Protein AF-A0A328E8G1-F1 (afdb_monomer_lite)

Organism: NCBI:txid267555

Sequence (60 aa):
MVFMDEHVSTIHATVRKSLVGTFERRIKEGSVYIFAYFGIGISSGYYHTSKHEYRLNFQP

Secondary structure (DSSP, 8-state):
-EEE-TTS-EEEEEE-GGGHHHHHHH--TT------S-EEEE--SS--SS--SEEEEE--

InterPro domains:
  IPR003871 Replication protein A 70 kDa DNA-binding subunit B/D, first OB fold domain [PF02721] (1-58)
  IPR012340 Nucleic acid-binding, OB-fold [G3DSA:2.40.50.140] (1-60)
  IPR012340 Nucleic acid-binding, OB-fold [SSF50249] (1-59)

Structure (mmCIF, N/CA/C/O backbone):
data_AF-A0A328E8G1-F1
#
_entry.id   AF-A0A328E8G1-F1
#
loop_
_atom_site.group_PDB
_atom_site.id
_atom_site.type_symbol
_atom_site.label_atom_id
_atom_site.label_alt_id
_atom_site.label_comp_id
_atom_site.label_asym_id
_atom_site.label_entity_id
_atom_site.label_seq_id
_atom_site.pdbx_PDB_ins_code
_atom_site.Cartn_x
_atom_site.Cartn_y
_atom_site.Cartn_z
_atom_site.occupancy
_atom_site.B_iso_or_equiv
_atom_site.auth_seq_id
_atom_site.auth_comp_id
_atom_site.auth_asym_id
_atom_site.auth_atom_id
_atom_site.pdbx_PDB_model_num
ATOM 1 N N . MET A 1 1 ? 0.768 -0.488 4.564 1.00 92.12 1 MET A N 1
ATOM 2 C CA . MET A 1 1 ? 0.274 -1.781 4.036 1.00 92.12 1 MET A CA 1
ATOM 3 C C . MET A 1 1 ? 0.920 -2.016 2.681 1.00 92.12 1 MET A C 1
ATOM 5 O O . MET A 1 1 ? 1.307 -1.039 2.048 1.00 92.12 1 MET A O 1
ATOM 9 N N . VAL A 1 2 ? 1.057 -3.271 2.258 1.00 94.38 2 VAL A N 1
ATOM 10 C CA . VAL A 1 2 ? 1.592 -3.642 0.940 1.00 94.38 2 VAL A CA 1
ATOM 11 C C . VAL A 1 2 ? 0.577 -4.561 0.285 1.00 94.38 2 VAL A C 1
ATOM 13 O O . VAL A 1 2 ? 0.133 -5.516 0.917 1.00 94.38 2 VAL A O 1
ATOM 16 N N . PHE A 1 3 ? 0.199 -4.255 -0.948 1.00 95.25 3 PHE A N 1
ATOM 17 C CA . PHE A 1 3 ? -0.709 -5.077 -1.743 1.00 95.25 3 PHE A CA 1
ATOM 18 C C . PHE A 1 3 ? 0.038 -5.649 -2.938 1.00 95.25 3 PHE A C 1
ATOM 20 O O . PHE A 1 3 ? 1.012 -5.049 -3.384 1.00 95.25 3 PHE A O 1
ATOM 27 N N . MET A 1 4 ? -0.407 -6.802 -3.426 1.00 95.81 4 MET A N 1
ATOM 28 C CA . MET A 1 4 ? 0.154 -7.481 -4.589 1.00 95.81 4 MET A CA 1
ATOM 29 C C . MET A 1 4 ? -0.967 -7.749 -5.592 1.00 95.81 4 MET A C 1
ATOM 31 O O . MET A 1 4 ? -2.070 -8.109 -5.179 1.00 95.81 4 MET A O 1
ATOM 35 N N . ASP A 1 5 ? -0.687 -7.552 -6.875 1.00 93.81 5 ASP A N 1
ATOM 36 C CA . ASP A 1 5 ? -1.596 -7.899 -7.967 1.00 93.81 5 ASP A CA 1
ATOM 37 C C . ASP A 1 5 ? -1.295 -9.287 -8.565 1.00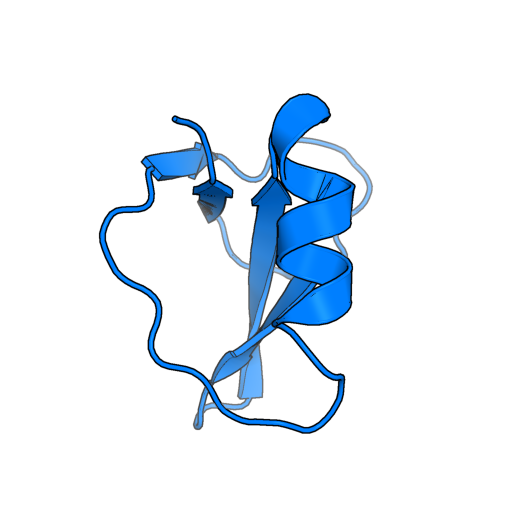 93.81 5 ASP A C 1
ATOM 39 O O . ASP A 1 5 ? -0.413 -10.022 -8.116 1.00 93.81 5 ASP A O 1
ATOM 43 N N . GLU A 1 6 ? -2.044 -9.654 -9.601 1.00 94.69 6 GLU A N 1
ATOM 44 C CA . GLU A 1 6 ? -1.893 -10.917 -10.333 1.00 94.69 6 GLU A CA 1
ATOM 45 C C . GLU A 1 6 ? -0.557 -11.064 -11.081 1.00 94.69 6 GLU A C 1
ATOM 47 O O . GLU A 1 6 ? -0.151 -12.179 -11.405 1.00 94.69 6 GLU A O 1
ATOM 52 N N . HIS A 1 7 ? 0.163 -9.964 -11.309 1.00 93.94 7 HIS A N 1
ATOM 53 C CA . HIS A 1 7 ? 1.483 -9.950 -11.938 1.00 93.94 7 HIS A CA 1
ATOM 54 C C . HIS A 1 7 ? 2.622 -9.990 -10.912 1.00 93.94 7 HIS A C 1
ATOM 56 O O . HIS A 1 7 ? 3.781 -9.763 -11.268 1.00 93.94 7 HIS A O 1
ATOM 62 N N . VAL A 1 8 ? 2.316 -10.277 -9.640 1.00 91.25 8 VAL A N 1
ATOM 63 C CA . VAL A 1 8 ? 3.286 -10.303 -8.531 1.00 91.25 8 VAL A CA 1
ATOM 64 C C . VAL A 1 8 ? 3.931 -8.921 -8.313 1.00 91.25 8 VAL A C 1
ATOM 66 O O . VAL A 1 8 ? 4.980 -8.786 -7.678 1.00 91.25 8 VAL A O 1
ATOM 69 N N . SER A 1 9 ? 3.295 -7.857 -8.813 1.00 92.94 9 SER A N 1
ATOM 70 C CA . SER A 1 9 ? 3.733 -6.484 -8.597 1.00 92.94 9 SER A CA 1
ATOM 71 C C . SER A 1 9 ? 3.176 -5.990 -7.276 1.00 92.94 9 SER A C 1
ATOM 73 O O . SER A 1 9 ? 1.984 -6.095 -6.996 1.00 92.94 9 SER A O 1
ATOM 75 N N . THR A 1 10 ? 4.055 -5.460 -6.430 1.00 94.94 10 THR A N 1
ATOM 76 C CA . THR A 1 10 ? 3.661 -4.940 -5.123 1.00 94.94 10 THR A CA 1
ATOM 77 C C . THR A 1 10 ? 3.486 -3.433 -5.170 1.00 94.94 10 THR A C 1
ATOM 79 O O . THR A 1 10 ? 4.261 -2.737 -5.822 1.00 94.94 10 THR A O 1
ATOM 82 N N . ILE A 1 11 ? 2.526 -2.901 -4.421 1.00 94.44 11 ILE A N 1
ATOM 83 C 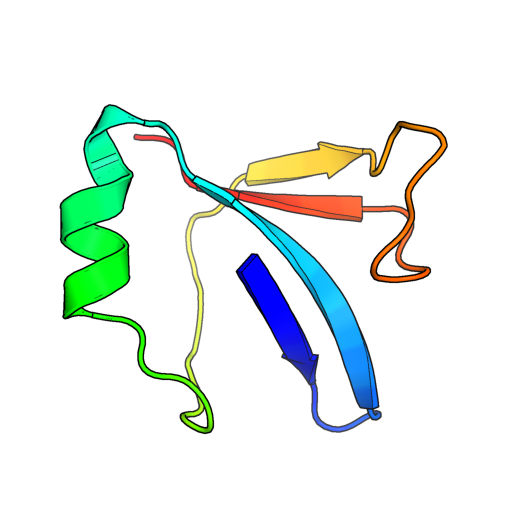CA . ILE A 1 11 ? 2.325 -1.462 -4.244 1.00 94.44 11 ILE A CA 1
ATOM 84 C C . ILE A 1 11 ? 2.148 -1.118 -2.767 1.00 94.44 11 ILE A C 1
ATOM 86 O O . ILE A 1 11 ? 1.494 -1.828 -1.999 1.00 94.44 11 ILE A O 1
ATOM 90 N N . HIS A 1 12 ? 2.751 -0.001 -2.363 1.00 94.62 12 HIS A N 1
ATOM 91 C CA . HIS A 1 12 ? 2.571 0.557 -1.028 1.00 94.62 12 HIS A CA 1
ATOM 92 C C . HIS A 1 12 ? 1.210 1.206 -0.866 1.00 94.62 12 HIS A C 1
ATOM 94 O O . HIS A 1 12 ? 0.700 1.843 -1.781 1.00 94.62 12 HIS A O 1
ATOM 100 N N . ALA A 1 13 ? 0.684 1.142 0.349 1.00 94.31 13 ALA A N 1
ATOM 101 C CA . ALA A 1 13 ? -0.489 1.890 0.754 1.00 94.31 13 ALA A CA 1
ATOM 102 C C . ALA A 1 13 ? -0.303 2.535 2.127 1.00 94.31 13 ALA A C 1
ATOM 104 O O . ALA A 1 13 ? 0.040 1.864 3.112 1.00 94.31 13 ALA A O 1
ATOM 105 N N . THR A 1 14 ? -0.595 3.830 2.201 1.00 93.94 14 THR A N 1
ATOM 106 C CA . THR A 1 14 ? -0.684 4.599 3.443 1.00 93.94 14 THR A CA 1
ATOM 107 C C . THR A 1 14 ? -2.137 4.863 3.795 1.00 93.94 14 THR A C 1
ATOM 109 O O . THR A 1 14 ? -2.967 5.087 2.920 1.00 93.94 14 THR A O 1
ATOM 112 N N . VAL A 1 15 ? -2.439 4.865 5.089 1.00 95.12 15 VAL A N 1
ATOM 113 C CA . VAL A 1 15 ? -3.761 5.200 5.614 1.00 95.12 15 VAL A CA 1
ATOM 114 C C . VAL A 1 15 ? -3.610 6.290 6.666 1.00 95.12 15 VAL A C 1
ATOM 116 O O . VAL A 1 15 ? -2.686 6.252 7.484 1.00 95.12 15 VAL A O 1
ATOM 119 N N . ARG A 1 16 ? -4.497 7.287 6.654 1.00 95.06 16 ARG A N 1
ATOM 120 C CA . ARG A 1 16 ? -4.516 8.328 7.688 1.00 95.06 16 ARG A CA 1
ATOM 121 C C . ARG A 1 16 ? -4.731 7.689 9.063 1.00 95.06 16 ARG A C 1
ATOM 123 O O . ARG A 1 16 ? -5.567 6.802 9.208 1.00 95.06 16 ARG A O 1
ATOM 130 N N . LYS A 1 17 ? -4.037 8.187 10.094 1.00 95.69 17 LYS A N 1
ATOM 131 C CA . LYS A 1 17 ? -4.079 7.633 11.465 1.00 95.69 17 LYS A CA 1
ATOM 132 C C . LYS A 1 17 ? -5.503 7.407 11.998 1.00 95.69 17 LYS A C 1
ATOM 134 O O . LYS A 1 17 ? -5.758 6.395 12.638 1.00 95.69 17 LYS A O 1
ATOM 139 N N . SER A 1 18 ? -6.437 8.309 11.692 1.00 96.25 18 SER A N 1
ATOM 140 C CA . SER A 1 18 ? -7.847 8.212 12.099 1.00 96.25 18 SER A CA 1
ATOM 141 C C . SER A 1 18 ? -8.605 7.023 11.493 1.00 96.25 18 SER A C 1
ATOM 143 O O . SER A 1 18 ? -9.655 6.650 12.002 1.00 96.25 18 SER A O 1
ATOM 145 N N . LEU A 1 19 ? -8.098 6.432 10.410 1.00 94.81 19 LEU A N 1
ATOM 146 C CA . LEU A 1 19 ? -8.733 5.332 9.684 1.00 94.81 19 LEU A CA 1
ATOM 147 C C . LEU A 1 19 ? -8.080 3.969 9.961 1.00 94.81 19 LEU A C 1
ATOM 149 O O . LEU A 1 19 ? -8.638 2.952 9.552 1.00 94.81 19 LEU A O 1
ATOM 153 N N . VAL A 1 20 ? -6.954 3.920 10.685 1.00 95.38 20 VAL A N 1
ATOM 154 C CA . VAL A 1 20 ? -6.192 2.681 10.948 1.00 95.38 20 VAL A CA 1
ATOM 155 C C . VAL A 1 20 ? -7.084 1.579 11.525 1.00 95.38 20 VAL A C 1
ATOM 157 O O . VAL A 1 20 ? -7.210 0.527 10.908 1.00 95.38 20 VAL A O 1
ATOM 160 N N . GLY A 1 21 ? -7.820 1.848 12.610 1.00 96.38 21 GLY A N 1
ATOM 161 C CA . GLY A 1 21 ? -8.696 0.845 13.239 1.00 96.38 21 GLY A CA 1
ATOM 162 C C . GLY A 1 21 ? -9.920 0.430 12.402 1.00 96.38 21 GLY A C 1
ATOM 163 O O . GLY A 1 21 ? -10.613 -0.537 12.735 1.00 96.38 21 GLY A O 1
ATOM 164 N N . THR A 1 22 ? -10.230 1.154 11.322 1.00 95.06 22 THR A N 1
ATOM 165 C CA . TH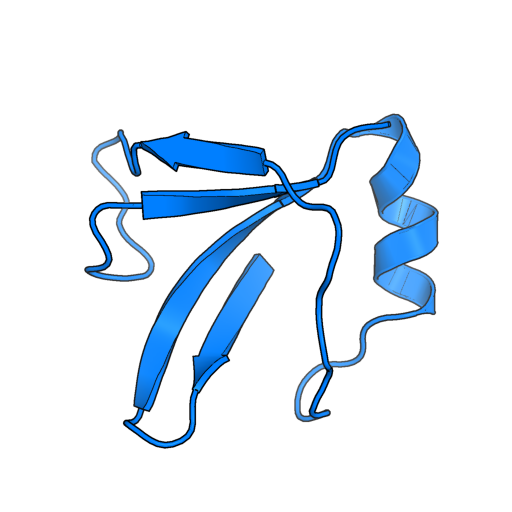R A 1 22 ? -11.229 0.724 10.329 1.00 95.06 22 THR A CA 1
ATOM 166 C C . THR A 1 22 ? -10.599 -0.237 9.330 1.00 95.06 22 THR A C 1
ATOM 168 O O . THR A 1 22 ? -11.181 -1.281 9.039 1.00 95.06 22 THR A O 1
ATOM 171 N N . PHE A 1 23 ? -9.405 0.092 8.835 1.00 94.94 23 PHE A N 1
ATOM 172 C CA . PHE A 1 23 ? -8.673 -0.737 7.881 1.00 94.94 23 PHE A CA 1
ATOM 173 C C . PHE A 1 23 ? -8.219 -2.059 8.511 1.00 94.94 23 PHE A C 1
ATOM 175 O O . PHE A 1 23 ? -8.456 -3.100 7.911 1.00 94.94 23 PHE A O 1
ATOM 182 N N . GLU A 1 24 ? -7.695 -2.049 9.740 1.00 94.56 24 GLU A N 1
ATOM 183 C CA . GLU A 1 24 ? -7.287 -3.266 10.468 1.00 94.56 24 GLU A CA 1
ATOM 184 C C . GLU A 1 24 ? -8.430 -4.275 10.653 1.00 94.56 24 GLU A C 1
ATOM 186 O O . GLU A 1 24 ? -8.204 -5.478 10.635 1.00 94.56 24 GLU A O 1
ATOM 191 N N . ARG A 1 25 ? -9.677 -3.807 10.800 1.00 96.31 25 ARG A N 1
ATOM 192 C CA . ARG A 1 25 ? -10.848 -4.695 10.915 1.00 96.31 25 ARG A CA 1
ATOM 193 C C . ARG A 1 25 ? -11.363 -5.220 9.582 1.00 96.31 25 ARG A C 1
ATOM 195 O O . ARG A 1 25 ? -12.035 -6.246 9.565 1.00 96.31 25 ARG A O 1
ATOM 202 N N . ARG A 1 26 ? -11.152 -4.481 8.491 1.00 95.56 26 ARG A N 1
ATOM 203 C CA . ARG A 1 26 ? -11.734 -4.793 7.175 1.00 95.56 26 ARG A CA 1
ATOM 204 C C . ARG A 1 26 ? -10.771 -5.539 6.261 1.00 95.56 26 ARG A C 1
ATOM 206 O O . ARG A 1 26 ? -11.224 -6.287 5.399 1.00 95.56 26 ARG A O 1
ATOM 213 N N . ILE A 1 27 ? -9.473 -5.325 6.438 1.00 95.75 27 ILE A N 1
ATOM 214 C CA . ILE A 1 27 ? -8.426 -5.904 5.606 1.00 95.75 27 ILE A CA 1
ATOM 215 C C . ILE A 1 27 ? -7.740 -7.017 6.381 1.00 95.75 27 ILE A C 1
ATOM 217 O O . ILE A 1 27 ? -7.230 -6.808 7.478 1.00 95.75 27 ILE A O 1
ATOM 221 N N . LYS A 1 28 ? -7.706 -8.196 5.772 1.00 96.50 28 LYS A N 1
ATOM 222 C CA . LYS A 1 28 ? -7.052 -9.388 6.283 1.00 96.50 28 LYS A CA 1
ATOM 223 C C . LYS A 1 28 ? -5.959 -9.812 5.311 1.00 96.50 28 LYS A C 1
ATOM 225 O O . LYS A 1 28 ? -6.163 -9.828 4.098 1.00 96.50 28 LYS A O 1
ATOM 230 N N . GLU A 1 29 ? -4.803 -10.166 5.854 1.00 95.94 29 GLU A N 1
ATOM 231 C CA . GLU A 1 29 ? -3.691 -10.693 5.067 1.00 95.94 29 GLU A CA 1
ATOM 232 C C . GLU A 1 29 ? -4.096 -11.966 4.301 1.00 95.94 29 GLU A C 1
ATOM 234 O O . GLU A 1 29 ? -4.924 -12.754 4.767 1.00 95.94 29 GLU A O 1
ATOM 239 N N . GLY A 1 30 ? -3.559 -12.130 3.088 1.00 95.88 30 GLY A N 1
ATOM 240 C CA . GLY A 1 30 ? -3.877 -13.243 2.186 1.00 95.88 30 GLY A CA 1
ATOM 241 C C . GLY A 1 30 ? -5.248 -13.163 1.501 1.00 95.88 30 GLY A C 1
ATOM 242 O O . GLY A 1 30 ? -5.589 -14.056 0.731 1.00 95.88 30 GLY A O 1
ATOM 243 N N . SER A 1 31 ? -6.041 -12.120 1.761 1.00 96.94 31 SER A N 1
ATOM 244 C CA . SER A 1 31 ? -7.337 -11.903 1.104 1.00 96.94 31 SER A CA 1
ATOM 245 C C . SER A 1 31 ? -7.219 -10.926 -0.069 1.00 96.94 31 SER A C 1
ATOM 247 O O . SER A 1 31 ? -6.363 -10.041 -0.070 1.00 96.94 31 SER A O 1
ATOM 249 N N . VAL A 1 32 ? -8.102 -11.077 -1.059 1.00 96.19 32 VAL A N 1
ATOM 250 C CA . VAL A 1 32 ? -8.149 -10.231 -2.261 1.00 96.19 32 VAL A CA 1
ATOM 251 C C . VAL A 1 32 ? -9.234 -9.169 -2.107 1.00 96.19 32 VAL A C 1
ATOM 253 O O . VAL A 1 32 ? -10.332 -9.456 -1.631 1.00 96.19 32 VAL A O 1
ATOM 256 N N . TYR A 1 33 ? -8.927 -7.940 -2.522 1.00 96.06 33 TYR A N 1
ATOM 257 C CA . TYR A 1 33 ? -9.812 -6.787 -2.394 1.00 96.06 33 TYR A CA 1
ATOM 258 C C . TYR A 1 33 ? -9.813 -5.946 -3.666 1.00 96.06 33 TYR A C 1
ATOM 260 O O . TYR A 1 33 ? -8.798 -5.838 -4.350 1.00 96.06 33 TYR A O 1
ATOM 268 N N . ILE A 1 34 ? -10.939 -5.280 -3.922 1.00 95.56 34 ILE A N 1
ATOM 269 C CA . ILE A 1 34 ? -11.024 -4.177 -4.879 1.00 95.56 34 ILE A CA 1
ATOM 270 C C . ILE A 1 34 ? -10.984 -2.878 -4.076 1.00 95.56 34 ILE A C 1
ATOM 272 O O . ILE A 1 34 ? -11.841 -2.645 -3.221 1.00 95.56 34 ILE A O 1
ATOM 276 N N . PHE A 1 35 ? -9.997 -2.029 -4.351 1.00 94.31 35 PHE A N 1
ATOM 277 C CA . PHE A 1 35 ? -9.915 -0.687 -3.782 1.00 94.31 35 PHE A CA 1
ATOM 278 C C . PHE A 1 35 ? -10.427 0.340 -4.790 1.00 94.31 35 PHE A C 1
ATOM 280 O O . PHE A 1 35 ? -10.097 0.281 -5.970 1.00 94.31 35 PHE A O 1
ATOM 287 N N . ALA A 1 36 ? -11.203 1.307 -4.310 1.00 94.38 36 ALA A N 1
ATOM 288 C CA . ALA A 1 36 ? -11.682 2.443 -5.087 1.00 94.38 36 ALA A CA 1
ATOM 289 C C . ALA A 1 36 ? -11.592 3.717 -4.239 1.00 94.38 36 ALA A C 1
ATOM 291 O O . ALA A 1 36 ? -11.494 3.636 -3.013 1.00 94.38 36 ALA A O 1
ATOM 292 N N . TYR A 1 37 ? -11.636 4.880 -4.896 1.00 94.50 37 TYR A N 1
ATOM 293 C CA . TYR A 1 37 ? -11.642 6.199 -4.245 1.00 94.50 37 TYR A CA 1
ATOM 294 C C . TYR A 1 37 ? -10.443 6.440 -3.314 1.00 94.50 37 TYR A C 1
ATOM 296 O O . TYR A 1 37 ? -10.587 6.884 -2.177 1.00 94.50 37 TYR A O 1
ATOM 304 N N . PHE A 1 38 ? -9.242 6.137 -3.802 1.00 95.31 38 PHE A N 1
ATOM 305 C CA . PHE A 1 38 ? -7.986 6.437 -3.120 1.00 95.31 38 PHE A CA 1
ATOM 306 C C . PHE A 1 38 ? -7.235 7.563 -3.833 1.00 95.31 38 PHE A C 1
ATOM 308 O O . PHE A 1 38 ? -7.391 7.782 -5.033 1.00 95.31 38 PHE A O 1
ATOM 315 N N . GLY A 1 39 ? -6.382 8.265 -3.092 1.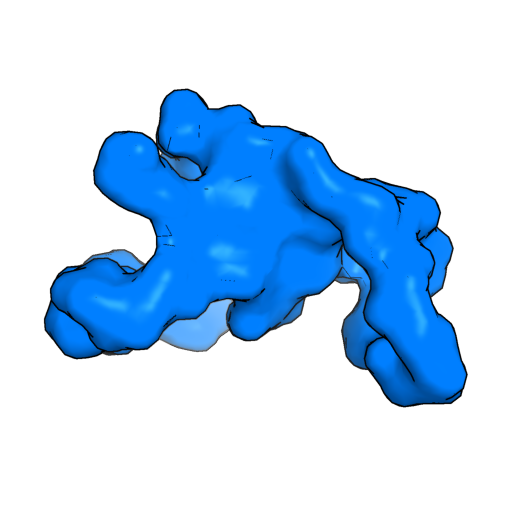00 96.38 39 GLY A N 1
ATOM 316 C CA . GLY A 1 39 ? -5.392 9.164 -3.671 1.00 96.38 39 GLY A CA 1
ATOM 317 C C . GLY A 1 39 ? -4.146 8.409 -4.133 1.00 96.38 39 GLY A C 1
ATOM 318 O O . GLY A 1 39 ? -3.853 7.312 -3.654 1.00 96.38 39 GLY A O 1
ATOM 319 N N . ILE A 1 40 ? -3.374 9.033 -5.018 1.00 95.31 40 ILE A N 1
ATOM 320 C CA . ILE A 1 40 ? -2.039 8.577 -5.414 1.00 95.31 40 ILE A CA 1
ATOM 321 C C . ILE A 1 40 ? -0.994 9.494 -4.778 1.00 95.31 40 ILE A C 1
ATOM 323 O O . ILE A 1 40 ? -1.133 10.716 -4.794 1.00 95.31 40 ILE A O 1
ATOM 327 N N . GLY A 1 41 ? 0.057 8.907 -4.214 1.00 92.69 41 GLY A N 1
ATOM 328 C CA . GLY A 1 41 ? 1.249 9.623 -3.768 1.00 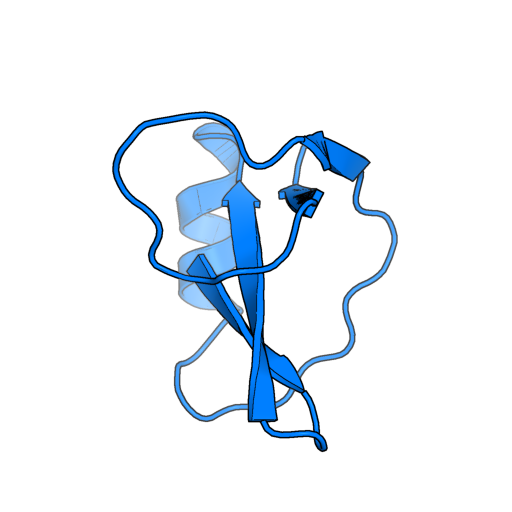92.69 41 GLY A CA 1
ATOM 329 C C . GLY A 1 41 ? 2.509 9.071 -4.425 1.00 92.69 41 GLY A C 1
ATOM 330 O O . GLY A 1 41 ? 2.525 7.932 -4.883 1.00 92.69 41 GLY A O 1
ATOM 331 N N . ILE A 1 42 ? 3.581 9.861 -4.428 1.00 92.38 42 ILE A N 1
ATOM 332 C CA . ILE A 1 42 ? 4.906 9.395 -4.855 1.00 92.38 42 ILE A CA 1
ATOM 333 C C . ILE A 1 42 ? 5.491 8.507 -3.752 1.00 92.38 42 ILE A C 1
ATOM 335 O O . ILE A 1 42 ? 5.453 8.857 -2.565 1.00 92.38 42 ILE A O 1
ATOM 339 N N . SER A 1 43 ? 6.037 7.359 -4.140 1.00 88.62 43 SER A N 1
ATOM 340 C CA . SER A 1 43 ? 6.854 6.519 -3.271 1.00 88.62 43 SER A CA 1
ATOM 341 C C . SER A 1 43 ? 8.206 7.200 -3.059 1.00 88.62 43 SER A C 1
ATOM 343 O O . SER A 1 43 ? 9.130 7.038 -3.848 1.00 88.62 43 SER A O 1
ATOM 345 N N . SER A 1 44 ? 8.322 7.998 -1.999 1.00 78.38 44 SER A N 1
ATOM 346 C CA . SER A 1 44 ? 9.568 8.658 -1.601 1.00 78.38 44 SER A CA 1
ATOM 347 C C . SER A 1 44 ? 10.146 8.055 -0.315 1.00 78.38 44 SER A C 1
ATOM 349 O O . SER A 1 44 ? 9.406 7.581 0.549 1.00 78.38 44 SER A O 1
ATOM 351 N N . GLY A 1 45 ? 11.476 8.080 -0.183 1.00 73.62 45 GLY A N 1
ATOM 352 C CA . GLY A 1 45 ? 12.216 7.580 0.985 1.00 73.62 45 GLY A CA 1
ATOM 353 C C . GLY A 1 45 ? 13.250 6.511 0.626 1.00 73.62 45 GLY A C 1
ATOM 354 O O . GLY A 1 45 ? 13.237 5.999 -0.479 1.00 73.62 45 GLY A O 1
ATOM 355 N N . TYR A 1 46 ? 14.152 6.184 1.557 1.00 67.50 46 TYR A N 1
ATOM 356 C CA . TYR A 1 46 ? 15.244 5.217 1.334 1.00 67.50 46 TYR A CA 1
ATOM 357 C C . TYR A 1 46 ? 14.842 3.751 1.573 1.00 67.50 46 TYR A C 1
ATOM 359 O O . TYR A 1 46 ? 15.555 2.837 1.165 1.00 67.50 46 TYR A O 1
ATOM 367 N N . TYR A 1 47 ? 13.720 3.512 2.259 1.00 68.50 47 TYR A N 1
ATOM 368 C CA . TYR A 1 47 ? 13.247 2.170 2.592 1.00 68.50 47 TYR A CA 1
ATOM 369 C C . TYR A 1 47 ? 12.089 1.771 1.677 1.00 68.50 47 TYR A C 1
ATOM 371 O O . TYR A 1 47 ? 10.963 2.253 1.821 1.00 68.50 47 TYR A O 1
ATOM 379 N N . HIS A 1 48 ? 12.375 0.877 0.734 1.00 67.38 48 HIS A N 1
ATOM 380 C CA . HIS A 1 48 ? 11.423 0.432 -0.274 1.00 67.38 48 HIS A CA 1
ATOM 381 C C . HIS A 1 48 ? 10.986 -1.001 -0.014 1.00 67.38 48 HIS A C 1
ATOM 383 O O . HIS A 1 48 ? 11.708 -1.959 -0.262 1.00 67.38 48 HIS A O 1
ATOM 389 N N . THR A 1 49 ? 9.752 -1.146 0.448 1.00 78.56 49 THR A N 1
ATOM 390 C CA . THR A 1 49 ? 9.094 -2.453 0.578 1.00 78.56 49 THR A CA 1
ATOM 391 C C . THR A 1 49 ? 8.381 -2.881 -0.732 1.00 78.56 49 THR A C 1
ATOM 393 O O . THR A 1 49 ? 7.817 -3.967 -0.806 1.00 78.56 49 THR A O 1
ATOM 396 N N . SER A 1 50 ? 8.406 -2.019 -1.760 1.00 87.69 50 SER A N 1
ATOM 397 C CA . SER A 1 50 ? 7.963 -2.249 -3.144 1.00 87.69 50 SER A CA 1
ATOM 398 C C . SER A 1 50 ? 8.769 -1.325 -4.074 1.00 87.69 50 SER A C 1
ATOM 400 O O . SER A 1 50 ? 9.212 -0.261 -3.640 1.00 87.69 50 SER A O 1
ATOM 402 N N . LYS A 1 51 ? 8.958 -1.734 -5.338 1.00 88.38 51 LYS A N 1
ATOM 403 C CA . LYS A 1 51 ? 9.649 -0.955 -6.388 1.00 88.38 51 LYS A CA 1
ATOM 404 C C . LYS A 1 51 ? 8.741 0.043 -7.118 1.00 88.38 51 LYS A C 1
ATOM 406 O O . LYS A 1 51 ? 9.206 0.741 -8.011 1.00 88.38 51 LYS A O 1
ATOM 411 N N . HIS A 1 52 ? 7.454 0.078 -6.788 1.00 91.88 52 HIS A N 1
ATOM 412 C CA . HIS A 1 52 ? 6.478 0.880 -7.510 1.00 91.88 52 HIS A CA 1
ATOM 413 C C . HIS A 1 52 ? 6.686 2.379 -7.231 1.00 91.88 52 HIS A C 1
ATOM 415 O O . HIS A 1 52 ? 6.742 2.795 -6.070 1.00 91.88 52 HIS A O 1
ATOM 421 N N . GLU A 1 53 ? 6.769 3.194 -8.289 1.00 92.44 53 GLU A N 1
ATOM 422 C CA . GLU A 1 53 ? 7.038 4.645 -8.204 1.00 92.44 53 GLU A CA 1
ATOM 423 C C . GLU A 1 53 ? 5.962 5.408 -7.422 1.00 92.44 53 GLU A C 1
ATOM 425 O O . GLU A 1 53 ? 6.212 6.459 -6.829 1.00 92.44 53 GLU A O 1
ATOM 430 N N . TYR A 1 54 ? 4.761 4.838 -7.385 1.00 93.56 54 TYR A N 1
ATOM 431 C CA . TYR A 1 54 ? 3.601 5.385 -6.698 1.00 93.56 54 TYR A CA 1
ATOM 432 C C . TYR A 1 54 ? 3.139 4.499 -5.546 1.00 93.56 54 TYR A C 1
ATOM 434 O O . TYR A 1 54 ? 3.351 3.284 -5.550 1.00 93.56 54 TYR A O 1
ATOM 442 N N . ARG A 1 55 ? 2.425 5.114 -4.605 1.00 94.25 55 ARG A N 1
ATOM 443 C CA . ARG A 1 55 ? 1.727 4.463 -3.496 1.00 94.25 55 ARG A CA 1
ATOM 444 C C . ARG A 1 55 ? 0.270 4.909 -3.427 1.00 94.25 55 ARG A C 1
ATOM 446 O O . ARG A 1 55 ? -0.054 6.053 -3.748 1.00 94.25 55 ARG A O 1
ATOM 453 N N . LEU A 1 56 ? -0.587 4.025 -2.935 1.00 95.56 56 LEU A N 1
ATOM 454 C CA . LEU A 1 56 ? -1.974 4.332 -2.607 1.00 95.56 56 LEU A CA 1
ATOM 455 C C . LEU A 1 56 ? -2.029 5.170 -1.327 1.00 95.56 56 LEU A C 1
ATOM 457 O O . LEU A 1 56 ? -1.312 4.899 -0.360 1.00 95.56 56 LEU A O 1
ATOM 461 N N . ASN A 1 57 ? -2.903 6.169 -1.296 1.00 95.44 57 ASN A N 1
ATOM 462 C CA . ASN A 1 57 ? -3.142 6.996 -0.125 1.00 95.44 57 ASN A CA 1
ATOM 463 C C . ASN A 1 57 ? -4.631 7.001 0.233 1.00 95.44 57 ASN A C 1
ATOM 465 O O . ASN A 1 57 ? -5.459 7.562 -0.485 1.00 95.44 57 ASN A O 1
ATOM 469 N N . PHE A 1 58 ? -4.960 6.394 1.369 1.00 95.31 58 PHE A N 1
ATOM 470 C CA . PHE A 1 58 ? -6.304 6.359 1.924 1.00 95.31 58 PHE A CA 1
ATOM 471 C C . PHE A 1 58 ? -6.471 7.470 2.961 1.00 95.31 58 PHE A C 1
ATOM 473 O O . PHE A 1 58 ? -5.980 7.389 4.095 1.00 95.31 58 PHE A O 1
ATOM 480 N N . GLN A 1 59 ? -7.195 8.507 2.562 1.00 89.00 59 GLN A N 1
ATOM 481 C CA . GLN A 1 59 ? -7.569 9.650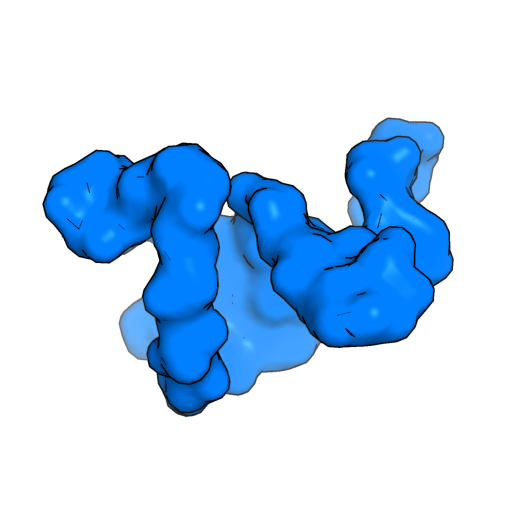 3.384 1.00 89.00 59 GLN A CA 1
ATOM 482 C C . GLN A 1 59 ? -9.077 9.917 3.225 1.00 89.00 59 GLN A C 1
ATOM 484 O O . GLN A 1 59 ? -9.633 9.488 2.216 1.00 89.00 59 GLN A O 1
ATOM 489 N N . PRO A 1 60 ? -9.736 10.536 4.225 1.00 74.38 60 PRO A N 1
ATOM 490 C CA . PRO A 1 60 ? -11.136 10.945 4.112 1.00 74.38 60 PRO A CA 1
ATOM 491 C C . PRO A 1 60 ? -11.385 11.879 2.930 1.00 74.38 60 PRO A C 1
ATOM 493 O O . PRO A 1 60 ? -10.446 12.640 2.591 1.00 74.38 60 PRO A O 1
#

pLDDT: mean 91.77, std 7.4, range [67.38, 96.94]

Foldseek 3Di:
DWDADPVRAIAAEDEDPVCVVVCVVVDDPPDDDDDDDWDKDAPDDDDDPGPDRIHTYHDD

Radius of gyration: 11.61 Å; chains: 1; bounding box: 27×24×25 Å